Protein AF-A0A067SW85-F1 (afdb_monomer)

Secondary structure (DSSP, 8-state):
-HHHHHHHHHTT--------TTS-THHHHHHHHHHH---EEE--S-HHHHHHHHHHIIIII---EEE-STTS---HHHHHHH--TTS---EEE------

Sequence (99 aa):
MQLRAVLADQHGLDSLISAGTGSGKTLPTALKVLLDLLTTITLSPLKRLQVTQENDFNSRYGIRTVVINEDTSGDDSWWDVSHDPFTLPFLQVALEKRL

Foldseek 3Di:
DLVVLLVCVVVVHDDDDDDDPPPPPVVSVVVVCVPPLEAAEAEDQDPVVLVVVCCCCVPPVVHAEDEDEPPDDPDVVSVVVVCPPPDTDYYYYDDHDDD

Organism: Galerina marginata (strain CBS 339.88) (NCBI:txid685588)

InterPro domains:
  IPR027417 P-loop containing nucleoside triphosphate hydrolase [G3DSA:3.40.50.300] (1-93)
  IPR027417 P-loop containing nucleoside triphosphate hydrolase [SSF52540] (2-77)

Nearest PDB structures (foldseek):
  4q48-assembly1_A  TM=8.123E-01  e=3.260E-01  Deinococcus radiodurans R1 = ATCC 13939 = DSM 20539

Solvent-accessible surface area (backbone atoms only — not comparable to full-atom values): 6170 Å² total; per-residue (Å²): 109,54,69,59,51,43,54,36,47,78,69,75,41,91,79,89,85,90,74,67,86,91,71,53,76,64,52,38,59,53,50,50,38,70,72,69,53,42,70,40,77,44,75,50,79,45,67,71,55,45,56,52,50,33,52,45,28,44,75,74,67,70,40,49,48,47,72,49,58,94,84,50,75,90,52,67,70,63,53,60,76,69,56,70,84,89,64,78,35,51,33,41,37,49,49,70,78,87,126

Radius of gyration: 14.34 Å; Cα contacts (8 Å, |Δi|>4): 105; chains: 1; bounding box: 29×36×37 Å

Mean predicted aligned error: 7.27 Å

Structure (mmCIF, N/CA/C/O backbone):
data_AF-A0A067SW85-F1
#
_entry.id   AF-A0A067SW85-F1
#
loop_
_atom_site.group_PDB
_atom_site.id
_atom_site.type_symbol
_atom_site.label_atom_id
_atom_site.label_alt_id
_atom_site.label_comp_id
_atom_site.label_asym_id
_atom_site.label_entity_id
_atom_site.label_seq_id
_atom_site.pdbx_PDB_ins_code
_atom_site.Cartn_x
_atom_site.Cartn_y
_atom_site.Cartn_z
_atom_site.occupancy
_atom_site.B_iso_or_equiv
_atom_site.auth_seq_id
_atom_site.auth_comp_id
_atom_site.auth_asym_id
_atom_site.auth_atom_id
_atom_site.pdbx_PDB_model_num
ATOM 1 N N . MET A 1 1 ? -6.209 10.020 12.615 1.00 85.31 1 MET A N 1
ATOM 2 C CA . MET A 1 1 ? -6.626 10.033 11.196 1.00 85.31 1 MET A CA 1
ATOM 3 C C . MET A 1 1 ? -6.517 8.639 10.583 1.00 85.31 1 MET A C 1
ATOM 5 O O . MET A 1 1 ? -7.535 8.144 10.132 1.00 85.31 1 MET A O 1
ATOM 9 N N . GLN A 1 2 ? -5.360 7.970 10.666 1.00 93.06 2 GLN A N 1
ATOM 10 C CA . GLN A 1 2 ? -5.131 6.654 10.047 1.00 93.06 2 GLN A CA 1
ATOM 11 C C . GLN A 1 2 ? -6.156 5.579 10.448 1.00 93.06 2 GLN A C 1
ATOM 13 O O . GLN A 1 2 ? -6.804 5.015 9.579 1.00 93.06 2 GLN A O 1
ATOM 18 N N . LEU A 1 3 ? -6.377 5.364 11.754 1.00 92.94 3 LEU A N 1
ATOM 19 C CA . LEU A 1 3 ? -7.368 4.388 12.232 1.00 92.94 3 LEU A CA 1
ATOM 20 C C . LEU A 1 3 ? -8.784 4.688 11.719 1.00 92.94 3 LEU A C 1
ATOM 22 O O . LEU A 1 3 ? -9.503 3.784 11.322 1.00 92.94 3 LEU A O 1
ATOM 26 N N . ARG A 1 4 ? -9.178 5.968 11.688 1.00 93.81 4 ARG A N 1
ATOM 27 C CA . ARG A 1 4 ? -10.501 6.373 11.189 1.00 93.81 4 ARG A CA 1
ATOM 28 C C . ARG A 1 4 ? -10.663 6.080 9.698 1.00 93.81 4 ARG A C 1
ATOM 30 O O . ARG A 1 4 ? -11.749 5.695 9.298 1.00 93.81 4 ARG A O 1
ATOM 37 N N . ALA A 1 5 ? -9.602 6.251 8.909 1.00 93.38 5 ALA A N 1
ATOM 38 C CA . ALA A 1 5 ? -9.614 5.915 7.489 1.00 93.38 5 ALA A CA 1
ATOM 39 C C . ALA A 1 5 ? -9.822 4.412 7.267 1.00 93.38 5 ALA A C 1
ATOM 41 O O . ALA A 1 5 ? -10.685 4.034 6.487 1.00 93.38 5 ALA A O 1
ATOM 42 N N . VAL A 1 6 ? -9.094 3.570 8.008 1.00 93.81 6 VAL A N 1
ATOM 43 C CA . VAL A 1 6 ? -9.234 2.106 7.916 1.00 93.81 6 VAL A CA 1
ATOM 44 C C . VAL A 1 6 ? -10.622 1.653 8.369 1.00 93.81 6 VAL A C 1
ATOM 46 O O . VAL A 1 6 ? -11.242 0.839 7.703 1.00 93.81 6 VAL A O 1
ATOM 49 N N . LEU A 1 7 ? -11.152 2.204 9.466 1.00 95.06 7 LEU A N 1
ATOM 50 C CA . LEU A 1 7 ? -12.502 1.860 9.925 1.00 95.06 7 LEU A CA 1
ATOM 51 C C . LEU A 1 7 ? -13.583 2.283 8.922 1.00 95.06 7 LEU A C 1
ATOM 53 O O . LEU A 1 7 ? -14.512 1.522 8.690 1.00 95.06 7 LEU A O 1
ATOM 57 N N . ALA A 1 8 ? -13.473 3.474 8.325 1.00 94.56 8 ALA A N 1
ATOM 58 C CA . ALA A 1 8 ? -14.408 3.913 7.290 1.00 94.56 8 ALA A CA 1
ATOM 59 C C . ALA A 1 8 ? -14.398 2.952 6.090 1.00 94.56 8 ALA A C 1
ATOM 61 O O . ALA A 1 8 ? -15.458 2.517 5.648 1.00 94.56 8 ALA A O 1
ATOM 62 N N . ASP A 1 9 ? -13.205 2.560 5.642 1.00 92.00 9 ASP A N 1
ATOM 63 C CA . ASP A 1 9 ? -13.011 1.616 4.542 1.00 92.00 9 ASP A CA 1
ATOM 64 C C . ASP A 1 9 ? -13.613 0.229 4.832 1.00 92.00 9 ASP A C 1
ATOM 66 O O . ASP A 1 9 ? -14.377 -0.290 4.024 1.00 92.00 9 ASP A O 1
ATOM 70 N N . GLN A 1 10 ? -13.385 -0.317 6.033 1.00 92.75 10 GLN A N 1
ATOM 71 C CA . GLN A 1 10 ? -13.977 -1.587 6.491 1.00 92.75 10 GLN A CA 1
ATOM 72 C C . GLN A 1 10 ? -15.514 -1.546 6.585 1.00 92.75 10 GLN A C 1
ATOM 74 O O . GLN A 1 10 ? -16.173 -2.583 6.553 1.00 92.75 10 GLN A O 1
ATOM 79 N N . HIS A 1 11 ? -16.101 -0.352 6.690 1.00 94.62 11 HIS A N 1
ATOM 80 C CA . HIS A 1 11 ? -17.548 -0.141 6.630 1.00 94.62 11 HIS A CA 1
ATOM 81 C C . HIS A 1 11 ? -18.062 0.166 5.212 1.00 94.62 11 HIS A C 1
ATOM 83 O O . HIS A 1 11 ? -19.243 0.477 5.056 1.00 94.62 11 HIS A O 1
ATOM 89 N N . GLY A 1 12 ? -17.209 0.085 4.187 1.00 92.75 12 GLY A N 1
ATOM 90 C CA . GLY A 1 12 ? -17.568 0.386 2.801 1.00 92.75 12 GLY A CA 1
ATOM 91 C C . GLY A 1 12 ? -17.847 1.870 2.552 1.00 92.75 12 GLY A C 1
ATOM 92 O O . GLY A 1 12 ? -18.645 2.201 1.677 1.00 92.75 12 GLY A O 1
ATOM 93 N N . LEU A 1 13 ? -17.248 2.762 3.348 1.00 94.88 13 LEU A N 1
ATOM 94 C CA . LEU A 1 13 ? -17.431 4.207 3.236 1.00 94.88 13 LEU A CA 1
ATOM 95 C C . LEU A 1 13 ? -16.257 4.864 2.510 1.00 94.88 13 LEU A C 1
ATOM 97 O O . LEU A 1 13 ? -15.091 4.610 2.818 1.00 94.88 13 LEU A O 1
ATOM 101 N N . ASP A 1 14 ? -16.575 5.815 1.637 1.00 93.19 14 ASP A N 1
ATOM 102 C CA . ASP A 1 14 ? -15.576 6.695 1.038 1.00 93.19 14 ASP A CA 1
ATOM 103 C C . ASP A 1 14 ? -15.004 7.664 2.082 1.00 93.19 14 ASP A C 1
ATOM 105 O O . ASP A 1 14 ? -15.721 8.202 2.933 1.00 93.19 14 ASP A O 1
ATOM 109 N N . SER A 1 15 ? -13.697 7.932 2.009 1.00 90.75 15 SER A N 1
ATOM 110 C CA . SER A 1 15 ? -13.026 8.837 2.944 1.00 90.75 15 SER A CA 1
ATOM 111 C C . SER A 1 15 ? -12.129 9.859 2.245 1.00 90.75 15 SER A C 1
ATOM 113 O O . SER A 1 15 ? -11.328 9.532 1.371 1.00 90.75 15 SER A O 1
ATOM 115 N N . LEU A 1 16 ? -12.238 11.124 2.670 1.00 92.38 16 LEU A N 1
ATOM 116 C CA . LEU A 1 16 ? -11.314 12.192 2.290 1.00 92.38 16 LEU A CA 1
ATOM 117 C C . LEU A 1 16 ? -10.326 12.441 3.426 1.00 92.38 16 LEU A C 1
ATOM 119 O O . LEU A 1 16 ? -10.694 12.844 4.532 1.00 92.38 16 LEU A O 1
ATOM 123 N N . ILE A 1 17 ? -9.048 12.242 3.129 1.00 89.19 17 ILE A N 1
ATOM 124 C CA . ILE A 1 17 ? -7.969 12.374 4.098 1.00 89.19 17 ILE A CA 1
ATOM 125 C C . ILE A 1 17 ? -7.131 13.612 3.776 1.00 89.19 17 ILE A C 1
ATOM 127 O O . ILE A 1 17 ? -6.350 13.616 2.827 1.00 89.19 17 ILE A O 1
ATOM 131 N N . SER A 1 18 ? -7.233 14.644 4.615 1.00 91.00 18 SER A N 1
ATOM 132 C CA . SER A 1 18 ? -6.357 15.818 4.546 1.00 91.00 18 SER A CA 1
ATOM 133 C C . SER A 1 18 ? -5.235 15.707 5.576 1.00 91.00 18 SER A C 1
ATOM 135 O O . SER A 1 18 ? -5.484 15.728 6.783 1.00 91.00 18 SER A O 1
ATOM 137 N N . ALA A 1 19 ? -3.994 15.540 5.110 1.00 89.44 19 ALA A N 1
ATOM 138 C CA . ALA A 1 19 ? -2.817 15.523 5.974 1.00 89.44 19 ALA A CA 1
ATOM 139 C C . ALA A 1 19 ? -1.520 15.858 5.223 1.00 89.44 19 ALA A C 1
ATOM 141 O O . ALA A 1 19 ? -1.328 15.458 4.070 1.00 89.44 19 ALA A O 1
ATOM 142 N N . GLY A 1 20 ? -0.588 16.517 5.920 1.00 88.62 20 GLY A N 1
ATOM 143 C CA . GLY A 1 20 ? 0.733 16.885 5.399 1.00 88.62 20 GLY A CA 1
ATOM 144 C C . GLY A 1 20 ? 1.638 15.690 5.073 1.00 88.62 20 GLY A C 1
ATOM 145 O O . GLY A 1 20 ? 1.294 14.526 5.311 1.00 88.62 20 GLY A O 1
ATOM 146 N N . THR A 1 21 ? 2.805 15.954 4.494 1.00 87.19 21 THR A N 1
ATOM 147 C CA . THR A 1 21 ? 3.862 14.943 4.304 1.00 87.19 21 THR A CA 1
ATOM 148 C C . THR A 1 21 ? 4.323 14.385 5.659 1.00 87.19 21 THR A C 1
ATOM 150 O O . THR A 1 21 ? 4.154 15.025 6.692 1.00 87.19 21 THR A O 1
ATOM 153 N N . GLY A 1 22 ? 4.802 13.138 5.695 1.00 86.56 22 GLY A N 1
ATOM 154 C CA . GLY A 1 22 ? 5.242 12.487 6.942 1.00 86.56 22 GLY A CA 1
ATOM 155 C C . GLY A 1 22 ? 4.129 12.058 7.913 1.00 86.56 22 GLY A C 1
ATOM 156 O O . GLY A 1 22 ? 4.391 11.303 8.837 1.00 86.56 22 GLY A O 1
ATOM 157 N N . SER A 1 23 ? 2.868 12.435 7.675 1.00 89.00 23 SER A N 1
ATOM 158 C CA . SER A 1 23 ? 1.717 12.062 8.525 1.00 89.00 23 SER A CA 1
ATOM 159 C C . SER A 1 23 ? 1.316 10.578 8.484 1.00 89.00 23 SER A C 1
ATOM 161 O O . SER A 1 23 ? 0.358 10.180 9.145 1.00 89.00 23 SER A O 1
ATOM 163 N N . GLY A 1 24 ? 2.007 9.762 7.681 1.00 90.12 24 GLY A N 1
ATOM 164 C CA . GLY A 1 24 ? 1.766 8.323 7.588 1.00 90.12 24 GLY A CA 1
ATOM 165 C C . GLY A 1 24 ? 0.537 7.926 6.763 1.00 90.12 24 GLY A C 1
ATOM 166 O O . GLY A 1 24 ? -0.093 6.917 7.069 1.00 90.12 24 GLY A O 1
ATOM 167 N N . LYS A 1 25 ? 0.193 8.685 5.711 1.00 89.50 25 LYS A N 1
ATOM 168 C CA . LYS A 1 25 ? -0.910 8.353 4.779 1.00 89.50 25 LYS A CA 1
ATOM 169 C C . LYS 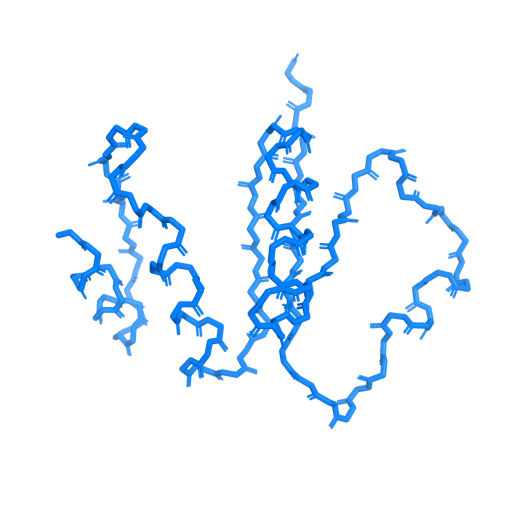A 1 25 ? -0.770 6.983 4.101 1.00 89.50 25 LYS A C 1
ATOM 171 O O . LYS A 1 25 ? -1.777 6.394 3.743 1.00 89.50 25 LYS A O 1
ATOM 176 N N . THR A 1 26 ? 0.452 6.472 3.965 1.00 89.31 26 THR A N 1
ATOM 177 C CA . THR A 1 26 ? 0.727 5.152 3.379 1.00 89.31 26 THR A CA 1
AT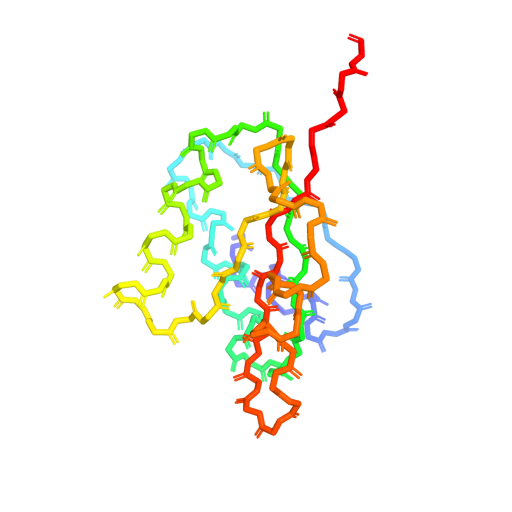OM 178 C C . THR A 1 26 ? 0.212 4.001 4.248 1.00 89.31 26 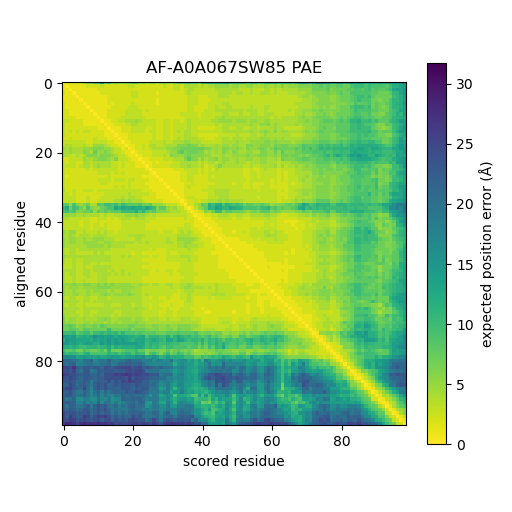THR A C 1
ATOM 180 O O . THR A 1 26 ? -0.174 2.965 3.721 1.00 89.31 26 THR A O 1
ATOM 183 N N . LEU A 1 27 ? 0.182 4.172 5.577 1.00 90.38 27 LEU A N 1
ATOM 184 C CA . LEU A 1 27 ? -0.192 3.098 6.500 1.00 90.38 27 LEU A CA 1
ATOM 185 C C . LEU A 1 27 ? -1.646 2.624 6.293 1.00 90.38 27 LEU A C 1
ATOM 187 O O . LEU A 1 27 ? -1.837 1.421 6.157 1.00 90.38 27 LEU A O 1
ATOM 191 N N . PRO A 1 28 ? -2.661 3.510 6.208 1.00 90.06 28 PRO A N 1
ATOM 192 C CA . PRO A 1 28 ? -4.021 3.105 5.851 1.00 90.06 28 PRO A CA 1
ATOM 193 C C . PRO A 1 28 ? -4.118 2.313 4.542 1.00 90.06 28 PRO A C 1
ATOM 195 O O . PRO A 1 28 ? -4.839 1.324 4.497 1.00 90.06 28 PRO A O 1
ATOM 198 N N . THR A 1 29 ? -3.366 2.697 3.503 1.00 86.69 29 THR A N 1
ATOM 199 C CA . THR A 1 29 ? -3.344 1.979 2.217 1.00 86.69 29 THR A CA 1
ATOM 200 C C . THR A 1 29 ? -2.772 0.570 2.365 1.00 86.69 29 THR A C 1
ATOM 202 O O . THR A 1 29 ? -3.344 -0.380 1.844 1.00 86.69 29 THR A O 1
ATOM 205 N N . ALA A 1 30 ? -1.674 0.419 3.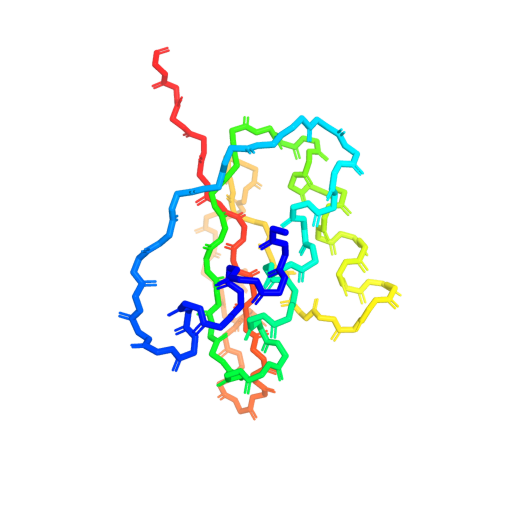108 1.00 87.94 30 ALA A N 1
ATOM 206 C CA . ALA A 1 30 ? -1.073 -0.887 3.364 1.00 87.94 30 ALA A CA 1
ATOM 207 C C . ALA A 1 30 ? -1.997 -1.790 4.197 1.00 87.94 30 ALA A C 1
ATOM 209 O O . ALA A 1 30 ? -2.157 -2.967 3.890 1.00 87.94 30 ALA A O 1
ATOM 210 N N . LEU A 1 31 ? -2.640 -1.232 5.230 1.00 89.75 31 LEU A N 1
ATOM 211 C CA . LEU A 1 31 ? -3.575 -1.974 6.077 1.00 89.75 31 LEU A CA 1
ATOM 212 C C . LEU A 1 31 ? -4.789 -2.474 5.293 1.00 89.75 31 LEU A C 1
ATOM 214 O O . LEU A 1 31 ? -5.198 -3.608 5.510 1.00 89.75 31 LEU A O 1
ATOM 218 N N . LYS A 1 32 ? -5.312 -1.681 4.351 1.00 87.12 32 LYS A N 1
ATOM 219 C CA . LYS A 1 32 ? -6.391 -2.117 3.456 1.00 87.12 32 LYS A CA 1
ATOM 220 C C . LYS A 1 32 ? -6.021 -3.392 2.689 1.00 87.12 32 LYS A C 1
ATOM 222 O O . LYS A 1 32 ? -6.757 -4.372 2.723 1.00 87.12 32 LYS A O 1
ATOM 227 N N . VAL A 1 33 ? -4.842 -3.402 2.063 1.00 85.50 33 VAL A N 1
ATOM 228 C CA . VAL A 1 33 ? -4.339 -4.558 1.296 1.00 85.50 33 VAL A CA 1
ATOM 229 C C . VAL A 1 33 ? -4.219 -5.809 2.174 1.00 85.50 33 VAL A C 1
ATOM 231 O O . VAL A 1 33 ? -4.552 -6.909 1.739 1.00 85.50 33 VAL A O 1
ATOM 234 N N . LEU A 1 34 ? -3.754 -5.640 3.414 1.00 85.56 34 LEU A N 1
ATOM 235 C CA . LEU A 1 34 ? -3.531 -6.746 4.345 1.00 85.56 34 LEU A CA 1
ATOM 236 C C . LEU A 1 34 ? -4.820 -7.293 4.976 1.00 85.56 34 LEU A C 1
ATOM 238 O O . LEU A 1 34 ? -4.858 -8.474 5.311 1.00 85.56 34 LEU A O 1
ATOM 242 N N . LEU A 1 35 ? -5.843 -6.456 5.173 1.00 88.69 35 LEU A N 1
ATOM 243 C CA . LEU A 1 35 ? -7.090 -6.851 5.835 1.00 88.69 35 LEU A CA 1
ATOM 244 C C . LEU A 1 35 ? -8.088 -7.499 4.873 1.00 88.69 35 LEU A C 1
ATOM 246 O O . LEU A 1 35 ? -8.667 -8.527 5.214 1.00 88.69 35 LEU A O 1
ATOM 250 N N . ASP A 1 36 ? -8.262 -6.933 3.679 1.00 80.81 36 ASP A N 1
ATOM 251 C CA . ASP A 1 36 ? -9.313 -7.387 2.760 1.00 80.81 36 ASP A CA 1
ATOM 252 C C . ASP A 1 36 ? -8.829 -8.469 1.787 1.00 80.81 36 ASP A C 1
ATOM 254 O O . ASP A 1 36 ? -9.640 -9.111 1.123 1.00 80.81 36 ASP A O 1
ATOM 258 N N . LEU A 1 37 ? -7.508 -8.667 1.670 1.00 72.50 37 LEU A N 1
ATOM 259 C CA . LEU A 1 37 ? -6.870 -9.511 0.647 1.00 72.50 37 LEU A CA 1
ATOM 260 C C . LEU A 1 37 ? -7.329 -9.185 -0.789 1.00 72.50 37 LEU A C 1
ATOM 262 O O . LEU A 1 37 ? -7.173 -9.993 -1.705 1.00 72.50 37 LEU A O 1
ATOM 266 N N . LEU A 1 38 ? -7.878 -7.985 -0.994 1.00 76.50 38 LEU A N 1
ATOM 267 C CA . LEU A 1 38 ? -8.344 -7.488 -2.279 1.00 76.50 38 LEU A CA 1
ATOM 268 C C . LEU A 1 38 ? -7.240 -6.717 -2.999 1.00 76.50 38 LEU A C 1
ATOM 270 O O . LEU A 1 38 ? -6.386 -6.062 -2.395 1.00 76.50 38 LEU A O 1
ATOM 274 N N . THR A 1 39 ? -7.316 -6.743 -4.326 1.00 81.38 39 THR A N 1
ATOM 275 C CA . THR A 1 39 ? -6.518 -5.876 -5.190 1.00 81.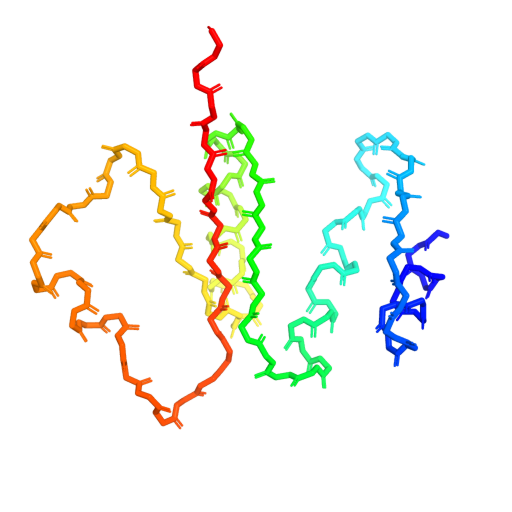38 39 THR A CA 1
ATOM 276 C C . THR A 1 39 ? -6.820 -4.415 -4.871 1.00 81.38 39 THR A C 1
ATOM 278 O O . THR A 1 39 ? -7.967 -3.974 -4.941 1.00 81.38 39 THR A O 1
ATOM 281 N N . THR A 1 40 ? -5.786 -3.651 -4.525 1.00 84.19 40 THR A N 1
ATOM 282 C CA . THR A 1 40 ? -5.901 -2.213 -4.253 1.00 84.19 40 THR A CA 1
ATOM 283 C C . THR A 1 40 ? -5.248 -1.444 -5.389 1.00 84.19 40 THR A C 1
ATOM 285 O O . THR A 1 40 ? -4.175 -1.808 -5.861 1.00 84.19 40 THR A O 1
ATOM 288 N N . ILE A 1 41 ? -5.880 -0.355 -5.822 1.00 87.12 41 ILE A N 1
ATOM 289 C CA . ILE A 1 41 ? -5.324 0.529 -6.847 1.00 87.12 41 ILE A CA 1
ATOM 290 C C . ILE A 1 41 ? -4.975 1.859 -6.192 1.00 87.12 41 ILE A C 1
ATOM 292 O O . ILE A 1 41 ? -5.830 2.507 -5.589 1.00 87.12 41 ILE A O 1
ATOM 296 N N . THR A 1 42 ? -3.712 2.267 -6.295 1.00 86.75 42 THR A N 1
ATOM 297 C CA . THR A 1 42 ? -3.243 3.567 -5.800 1.00 86.75 42 THR A CA 1
ATOM 298 C C . THR A 1 42 ? -2.876 4.462 -6.970 1.00 86.75 42 THR A C 1
ATOM 300 O O . THR A 1 42 ? -2.050 4.114 -7.807 1.00 86.75 42 THR A O 1
ATOM 303 N N . LEU A 1 43 ? -3.456 5.655 -7.011 1.00 87.44 43 LEU A N 1
ATOM 304 C CA . LEU A 1 43 ? -3.154 6.647 -8.036 1.00 87.44 43 LEU A CA 1
ATOM 305 C C . LEU A 1 43 ? -2.178 7.674 -7.461 1.00 87.44 43 LEU A C 1
ATOM 307 O O . LEU A 1 43 ? -2.446 8.283 -6.425 1.00 87.44 43 LEU A O 1
ATOM 311 N N . SER A 1 44 ? -1.041 7.868 -8.126 1.00 85.81 44 SER A N 1
ATOM 312 C CA . SER A 1 44 ? -0.046 8.870 -7.742 1.00 85.81 44 SER A CA 1
ATOM 313 C C . SER A 1 44 ? 0.485 9.586 -8.979 1.00 85.81 44 SER A C 1
ATOM 315 O O . SER A 1 44 ? 0.958 8.908 -9.891 1.00 85.81 44 SER A O 1
ATOM 317 N N . PRO A 1 45 ? 0.508 10.931 -8.990 1.00 84.94 45 PRO A N 1
ATOM 318 C CA . PRO A 1 45 ? 1.110 11.700 -10.076 1.00 84.94 45 PRO A CA 1
ATOM 319 C C . PRO A 1 45 ? 2.646 11.744 -9.993 1.00 84.94 45 PRO A C 1
ATOM 321 O O . PRO A 1 45 ? 3.289 12.338 -10.846 1.00 84.94 45 PRO A O 1
ATOM 324 N N . LEU A 1 46 ? 3.257 11.184 -8.942 1.00 88.94 46 LEU A N 1
ATOM 325 C CA . LEU A 1 46 ? 4.699 11.274 -8.712 1.00 88.94 46 LEU A CA 1
ATOM 326 C C . LEU A 1 46 ? 5.385 9.937 -8.996 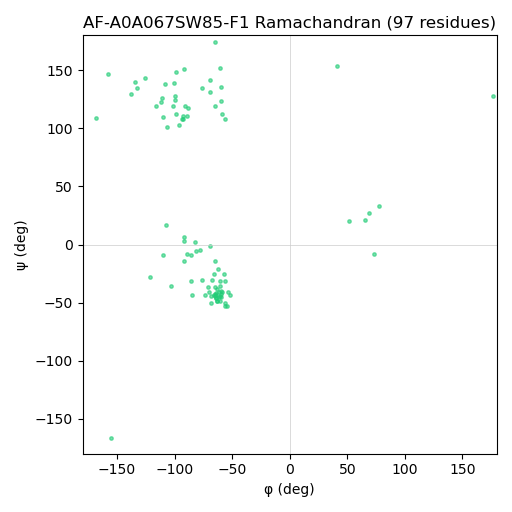1.00 88.94 46 LEU A C 1
ATOM 328 O O . LEU A 1 46 ? 5.420 9.066 -8.126 1.00 88.94 46 LEU A O 1
ATOM 332 N N . LYS A 1 47 ? 6.026 9.809 -10.159 1.00 87.31 47 LYS A N 1
ATOM 333 C CA . LYS A 1 47 ? 6.768 8.605 -10.581 1.00 87.31 47 LYS A CA 1
ATOM 334 C C . LYS A 1 47 ? 7.792 8.107 -9.553 1.00 87.31 47 LYS A C 1
ATOM 336 O O . LYS A 1 47 ? 7.836 6.929 -9.217 1.00 87.31 47 LYS A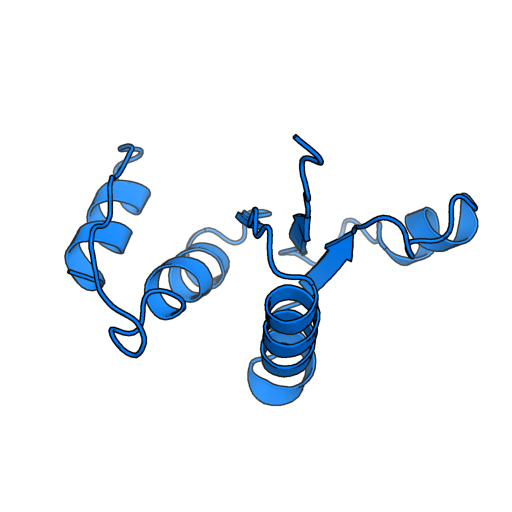 O 1
ATOM 341 N N . ARG A 1 48 ? 8.558 9.020 -8.943 1.00 89.25 48 ARG A N 1
ATOM 342 C CA . ARG A 1 48 ? 9.514 8.676 -7.867 1.00 89.25 48 ARG A CA 1
ATOM 343 C C . ARG A 1 48 ? 8.837 8.058 -6.642 1.00 89.25 48 ARG A C 1
ATOM 345 O O . ARG A 1 48 ? 9.422 7.190 -5.998 1.00 89.25 48 ARG A O 1
ATOM 352 N N . LEU A 1 49 ? 7.632 8.522 -6.305 1.00 88.31 49 LEU A N 1
ATOM 353 C CA . LEU A 1 49 ? 6.860 7.973 -5.195 1.00 88.31 49 LEU A CA 1
ATOM 354 C C . LEU A 1 49 ? 6.364 6.567 -5.534 1.00 88.31 49 LEU A C 1
ATOM 356 O O . LEU A 1 49 ? 6.459 5.699 -4.678 1.00 88.31 49 LEU A O 1
ATOM 360 N N . GLN A 1 50 ? 5.916 6.345 -6.774 1.00 89.00 50 GLN A N 1
ATOM 361 C CA . GLN A 1 50 ? 5.496 5.025 -7.254 1.00 89.00 50 GLN A CA 1
ATOM 362 C C . GLN A 1 50 ? 6.630 3.999 -7.088 1.00 89.00 50 GLN A C 1
ATOM 364 O O . GLN A 1 50 ? 6.444 2.997 -6.408 1.00 89.00 50 GLN A O 1
ATOM 369 N N . VAL A 1 51 ? 7.829 4.305 -7.605 1.00 89.06 51 VAL A N 1
ATOM 370 C CA . VAL A 1 51 ? 9.014 3.426 -7.511 1.00 89.06 51 VAL A CA 1
ATOM 371 C C . VAL A 1 51 ? 9.432 3.178 -6.060 1.00 89.06 51 VAL A C 1
ATOM 373 O O . VAL A 1 51 ? 9.799 2.067 -5.695 1.00 89.06 51 VAL A O 1
ATOM 376 N N . THR A 1 52 ? 9.388 4.205 -5.210 1.00 90.69 52 THR A N 1
ATOM 377 C CA . THR A 1 52 ? 9.781 4.060 -3.799 1.00 90.69 52 THR A CA 1
ATOM 378 C C . THR A 1 52 ? 8.789 3.178 -3.038 1.00 90.69 52 THR A C 1
ATOM 380 O O . THR A 1 52 ? 9.202 2.308 -2.278 1.00 90.69 52 THR A O 1
ATOM 383 N N . GLN A 1 53 ? 7.487 3.390 -3.250 1.00 88.75 53 GLN A N 1
ATOM 384 C CA . GLN A 1 53 ? 6.434 2.599 -2.615 1.00 88.75 53 GLN A CA 1
ATOM 385 C C . GLN A 1 53 ? 6.464 1.147 -3.080 1.00 88.75 53 GLN A C 1
ATOM 387 O O . GLN A 1 53 ? 6.366 0.257 -2.246 1.00 88.75 53 GLN A O 1
ATOM 392 N N . GLU A 1 54 ? 6.635 0.907 -4.378 1.00 89.44 54 GLU A N 1
ATOM 393 C CA . GLU A 1 54 ? 6.741 -0.443 -4.934 1.00 89.44 54 GLU A CA 1
ATOM 394 C C . GLU A 1 54 ? 7.941 -1.201 -4.358 1.00 89.44 54 GLU A C 1
ATOM 396 O O . GLU A 1 54 ? 7.758 -2.294 -3.823 1.00 89.44 54 GLU A O 1
ATOM 401 N N . ASN A 1 55 ? 9.129 -0.588 -4.335 1.00 91.25 55 ASN A N 1
ATOM 402 C CA . ASN A 1 55 ? 10.315 -1.210 -3.747 1.00 91.25 55 ASN A CA 1
ATOM 403 C C . ASN A 1 55 ? 10.137 -1.519 -2.257 1.00 91.25 55 ASN A C 1
ATOM 405 O O . ASN A 1 55 ? 10.500 -2.608 -1.809 1.00 91.25 55 ASN A O 1
ATOM 409 N N . ASP A 1 56 ? 9.586 -0.580 -1.481 1.00 90.62 56 ASP A N 1
ATOM 410 C CA . ASP A 1 56 ? 9.332 -0.787 -0.055 1.00 90.62 56 ASP A CA 1
ATOM 411 C C . ASP A 1 56 ? 8.302 -1.904 0.165 1.00 90.62 56 ASP A C 1
ATOM 413 O O . ASP A 1 56 ? 8.521 -2.797 0.987 1.00 90.62 56 ASP A O 1
ATOM 417 N N . PHE A 1 57 ? 7.198 -1.897 -0.583 1.00 89.44 57 PHE A N 1
ATOM 418 C CA . PHE A 1 57 ? 6.160 -2.912 -0.461 1.00 89.44 57 PHE A CA 1
ATOM 419 C C . PHE A 1 57 ? 6.666 -4.305 -0.823 1.00 89.44 57 PHE A C 1
ATOM 421 O O . PHE A 1 57 ? 6.514 -5.212 -0.003 1.00 89.44 57 PHE A O 1
ATOM 428 N N . ASN A 1 58 ? 7.348 -4.465 -1.957 1.00 88.69 58 ASN A N 1
ATOM 429 C CA . ASN A 1 58 ? 7.887 -5.759 -2.368 1.00 88.69 58 ASN A CA 1
ATOM 430 C C . ASN A 1 58 ? 9.038 -6.219 -1.459 1.00 88.69 58 ASN A C 1
ATOM 432 O O . ASN A 1 58 ? 9.011 -7.337 -0.948 1.00 88.69 58 ASN A O 1
ATOM 436 N N . SER A 1 59 ? 10.036 -5.362 -1.218 1.00 89.38 59 SER A N 1
ATOM 437 C CA . SER A 1 59 ? 11.296 -5.781 -0.582 1.00 89.38 59 SER A CA 1
ATOM 438 C C . SER A 1 59 ? 11.259 -5.772 0.944 1.00 89.38 59 SER A C 1
ATOM 440 O O . SER A 1 59 ? 11.966 -6.557 1.573 1.00 89.38 59 SER A O 1
ATOM 442 N N . ARG A 1 60 ? 10.490 -4.866 1.567 1.00 89.06 60 ARG A N 1
ATOM 443 C CA . ARG A 1 60 ? 10.472 -4.717 3.036 1.00 89.06 60 ARG A CA 1
ATOM 444 C C . ARG A 1 60 ? 9.247 -5.330 3.684 1.00 89.06 60 ARG A C 1
ATOM 446 O O . ARG A 1 60 ? 9.350 -5.832 4.799 1.00 89.06 60 ARG A O 1
ATOM 453 N N . TYR A 1 61 ? 8.099 -5.247 3.018 1.00 85.81 61 TYR A N 1
ATOM 454 C CA . TYR A 1 61 ? 6.819 -5.620 3.617 1.00 85.81 61 TYR A CA 1
ATOM 455 C C . TYR A 1 61 ? 6.216 -6.901 3.035 1.00 85.81 61 TYR A C 1
ATOM 457 O O . TYR A 1 61 ? 5.240 -7.399 3.588 1.00 85.81 61 TYR A O 1
ATOM 465 N N . GLY A 1 62 ? 6.781 -7.446 1.951 1.00 85.62 62 GLY A N 1
ATOM 466 C CA . GLY A 1 62 ? 6.246 -8.635 1.280 1.00 85.62 62 GLY A CA 1
ATOM 467 C C . GLY A 1 62 ? 4.865 -8.410 0.653 1.00 85.62 62 GLY A C 1
ATOM 468 O O . GLY A 1 62 ? 4.127 -9.366 0.424 1.00 85.62 62 GLY A O 1
ATOM 469 N N . ILE A 1 63 ? 4.500 -7.152 0.397 1.00 86.19 63 ILE A N 1
ATOM 470 C CA . ILE A 1 63 ? 3.243 -6.758 -0.237 1.00 86.19 63 ILE A CA 1
ATOM 471 C C . ILE A 1 63 ? 3.498 -6.652 -1.735 1.00 86.19 63 ILE A C 1
ATOM 473 O O . ILE A 1 63 ? 4.185 -5.741 -2.201 1.00 86.19 63 ILE A O 1
ATOM 477 N N . ARG A 1 64 ? 2.918 -7.577 -2.498 1.00 84.81 64 ARG A N 1
ATOM 478 C CA . ARG A 1 64 ? 3.104 -7.599 -3.945 1.00 84.81 64 ARG A CA 1
ATOM 479 C C . ARG A 1 64 ? 2.503 -6.372 -4.598 1.00 84.81 64 ARG A C 1
ATOM 481 O O . ARG A 1 64 ? 1.300 -6.123 -4.527 1.00 84.81 64 ARG A O 1
ATOM 488 N N . THR A 1 65 ? 3.377 -5.619 -5.242 1.00 85.06 65 THR A N 1
ATOM 489 C CA . THR A 1 65 ? 3.044 -4.337 -5.847 1.00 85.06 65 THR A CA 1
ATOM 490 C C . THR A 1 65 ? 3.633 -4.274 -7.240 1.00 85.06 65 THR A C 1
ATOM 492 O O . THR A 1 65 ? 4.770 -4.690 -7.448 1.00 85.06 65 THR A O 1
ATOM 495 N N . VAL A 1 66 ? 2.880 -3.722 -8.183 1.00 85.88 66 VAL A N 1
ATOM 496 C CA . VAL A 1 66 ? 3.394 -3.389 -9.508 1.00 85.88 66 VAL A CA 1
ATOM 497 C C . VAL A 1 66 ? 3.104 -1.922 -9.799 1.00 85.88 66 VAL A C 1
ATOM 499 O O . VAL A 1 66 ? 2.060 -1.382 -9.415 1.00 85.88 66 VAL A O 1
ATOM 502 N N . VAL A 1 67 ? 4.040 -1.270 -10.481 1.00 86.31 67 VAL A N 1
ATOM 503 C CA . VAL A 1 67 ? 3.859 0.092 -10.987 1.00 86.31 67 VAL A CA 1
ATOM 504 C C . VAL A 1 67 ? 3.511 0.007 -12.459 1.00 86.31 67 VAL A C 1
ATOM 506 O O . VAL A 1 67 ? 4.230 -0.631 -13.227 1.00 86.31 67 VAL A O 1
ATOM 509 N N . ILE A 1 68 ? 2.415 0.663 -12.839 1.00 85.69 68 ILE A N 1
ATOM 510 C CA . ILE A 1 68 ? 2.013 0.803 -14.239 1.00 85.69 68 ILE A CA 1
ATOM 511 C C . ILE A 1 68 ? 2.054 2.287 -14.614 1.00 85.69 68 ILE A C 1
ATOM 513 O O . ILE A 1 68 ? 1.384 3.121 -14.007 1.00 85.69 68 ILE A O 1
ATOM 517 N N . ASN A 1 69 ? 2.879 2.644 -15.589 1.00 83.88 69 ASN A N 1
ATOM 518 C CA . ASN A 1 69 ? 3.020 4.012 -16.090 1.00 83.88 69 ASN A CA 1
ATOM 519 C C . ASN A 1 69 ? 3.538 3.996 -17.540 1.00 83.88 69 ASN A C 1
ATOM 521 O O . ASN A 1 69 ? 3.497 2.959 -18.200 1.00 83.88 69 ASN A O 1
ATOM 525 N N . GLU A 1 70 ? 3.993 5.136 -18.062 1.00 84.44 70 GLU A N 1
ATOM 526 C CA . GLU A 1 70 ? 4.480 5.245 -19.442 1.00 84.44 70 GLU A CA 1
ATOM 527 C C . GLU A 1 70 ? 5.755 4.439 -19.745 1.00 84.44 70 GLU A C 1
ATOM 529 O O . GLU A 1 70 ? 6.068 4.245 -20.918 1.00 84.44 70 GLU A O 1
ATOM 534 N N . ASP A 1 71 ? 6.469 3.951 -18.724 1.00 85.56 71 ASP A N 1
ATOM 535 C CA . ASP A 1 71 ? 7.626 3.062 -18.899 1.00 85.56 71 ASP A CA 1
ATOM 536 C C . ASP A 1 71 ? 7.230 1.576 -18.928 1.00 85.56 71 ASP A C 1
ATOM 538 O O . ASP A 1 71 ? 8.079 0.714 -19.169 1.00 85.56 71 ASP A O 1
ATOM 542 N N . THR A 1 72 ? 5.969 1.241 -18.642 1.00 83.62 72 THR A N 1
ATOM 543 C CA . THR A 1 72 ? 5.506 -0.149 -18.641 1.00 83.62 72 THR A CA 1
ATOM 544 C C . THR A 1 72 ? 5.492 -0.701 -20.063 1.00 83.62 72 THR A C 1
ATOM 546 O O . THR A 1 72 ? 4.951 -0.081 -20.978 1.00 83.62 72 THR A O 1
ATOM 549 N N . SER A 1 73 ? 6.078 -1.888 -20.248 1.00 80.94 73 SER A N 1
ATOM 550 C CA . SER A 1 73 ? 6.083 -2.568 -21.544 1.00 80.94 73 SER A CA 1
ATOM 551 C C . SER A 1 73 ? 4.654 -2.836 -22.021 1.00 80.94 73 SER A C 1
ATOM 553 O O . SER A 1 73 ? 3.813 -3.302 -21.256 1.00 80.94 73 SER A O 1
ATOM 555 N N . GLY A 1 74 ? 4.389 -2.572 -23.300 1.00 76.69 74 GLY A N 1
ATOM 556 C CA . GLY A 1 74 ? 3.118 -2.910 -23.947 1.00 76.69 74 GLY A CA 1
ATOM 557 C C . GLY A 1 74 ? 3.021 -4.364 -24.417 1.00 76.69 74 GLY A C 1
ATOM 558 O O . GLY A 1 74 ? 2.032 -4.712 -25.045 1.00 76.69 74 GLY A O 1
ATOM 559 N N . ASP A 1 75 ? 4.048 -5.181 -24.174 1.00 83.31 75 ASP A N 1
ATOM 560 C CA . ASP A 1 75 ? 4.077 -6.592 -24.565 1.00 83.31 75 ASP A CA 1
ATOM 561 C C . ASP A 1 75 ? 3.212 -7.455 -23.631 1.00 83.31 75 ASP A C 1
ATOM 563 O O . ASP A 1 75 ? 3.318 -7.348 -22.406 1.00 83.31 75 ASP A O 1
ATOM 567 N N . ASP A 1 76 ? 2.404 -8.345 -24.213 1.00 77.00 76 ASP A N 1
ATOM 568 C CA . ASP A 1 76 ? 1.506 -9.278 -23.519 1.00 77.00 76 ASP A CA 1
ATOM 569 C C . ASP A 1 76 ? 2.267 -10.158 -22.516 1.00 77.00 76 ASP A C 1
ATOM 571 O O . ASP A 1 76 ? 1.760 -10.462 -21.435 1.00 77.00 76 ASP A O 1
ATOM 575 N N . SER A 1 77 ? 3.535 -10.470 -22.807 1.00 77.38 77 SER A N 1
ATOM 576 C CA . SER A 1 77 ? 4.386 -11.271 -21.920 1.00 77.38 77 SER A CA 1
ATOM 577 C C . SER A 1 77 ? 4.602 -10.639 -20.536 1.00 77.38 77 SER A C 1
ATOM 579 O O . SER A 1 77 ? 4.728 -11.353 -19.538 1.00 77.38 77 SER A O 1
ATOM 581 N N . TRP A 1 78 ? 4.607 -9.304 -20.443 1.00 75.12 78 TRP A N 1
ATOM 582 C CA . TRP A 1 78 ? 4.739 -8.587 -19.171 1.00 75.12 78 TRP A CA 1
ATOM 583 C C . TRP A 1 78 ? 3.476 -8.731 -18.314 1.00 75.12 78 TRP A C 1
ATOM 585 O O . TRP A 1 78 ? 3.548 -8.871 -17.087 1.00 75.12 78 TRP A O 1
ATOM 595 N N . TRP A 1 79 ? 2.315 -8.744 -18.970 1.00 72.88 79 TRP A N 1
ATOM 596 C CA . TRP A 1 79 ? 1.024 -8.920 -18.324 1.00 72.88 79 TRP A CA 1
ATOM 597 C C . TRP A 1 79 ? 0.840 -10.371 -17.880 1.00 72.88 79 TRP A C 1
ATOM 599 O O . TRP A 1 79 ? 0.497 -10.589 -16.723 1.00 72.88 79 TRP A O 1
ATOM 609 N N . ASP A 1 80 ? 1.185 -11.360 -18.700 1.00 68.50 80 ASP A N 1
ATOM 610 C CA . ASP A 1 80 ? 1.015 -12.781 -18.360 1.00 68.50 80 ASP A CA 1
ATOM 611 C C . ASP A 1 80 ? 1.790 -13.206 -17.101 1.00 68.50 80 ASP A C 1
ATOM 613 O O . ASP A 1 80 ? 1.246 -13.884 -16.227 1.00 68.50 80 ASP A O 1
ATOM 617 N N . VAL A 1 81 ? 3.040 -12.751 -16.946 1.00 60.88 81 VAL A N 1
ATOM 618 C CA . VAL A 1 81 ? 3.860 -13.025 -15.745 1.00 60.88 81 VAL A CA 1
ATOM 619 C C . VAL A 1 81 ? 3.269 -12.366 -14.491 1.00 60.88 81 VAL A C 1
ATOM 621 O O . VAL A 1 81 ? 3.467 -12.835 -13.370 1.00 60.88 81 VAL A O 1
ATOM 624 N N . SER A 1 82 ? 2.506 -11.294 -14.684 1.00 58.97 82 SER A N 1
ATOM 625 C CA . SER A 1 82 ? 1.871 -10.522 -13.621 1.00 58.97 82 SER A CA 1
ATOM 626 C C . SER A 1 82 ? 0.513 -11.098 -13.183 1.00 58.97 82 SER A C 1
ATOM 628 O O . SER A 1 82 ? -0.029 -10.641 -12.184 1.00 58.97 82 SER A O 1
ATOM 630 N N . HIS A 1 83 ? -0.052 -12.091 -13.883 1.00 54.25 83 HIS A N 1
ATOM 631 C CA . HIS A 1 83 ? -1.451 -12.518 -13.712 1.00 54.25 83 HIS A CA 1
ATOM 632 C C . HIS A 1 83 ? -1.664 -13.867 -13.007 1.00 54.25 83 HIS A C 1
ATOM 634 O O . HIS A 1 83 ? -2.773 -14.387 -13.088 1.00 54.25 83 HIS A O 1
ATOM 640 N N . ASP A 1 84 ? -0.685 -14.439 -12.291 1.00 52.00 84 ASP A N 1
ATOM 641 C CA . ASP A 1 84 ? -0.914 -15.694 -11.549 1.00 52.00 84 ASP A CA 1
ATOM 642 C C . ASP A 1 84 ? -2.106 -15.559 -10.562 1.00 52.00 84 ASP A C 1
ATOM 644 O O . ASP A 1 84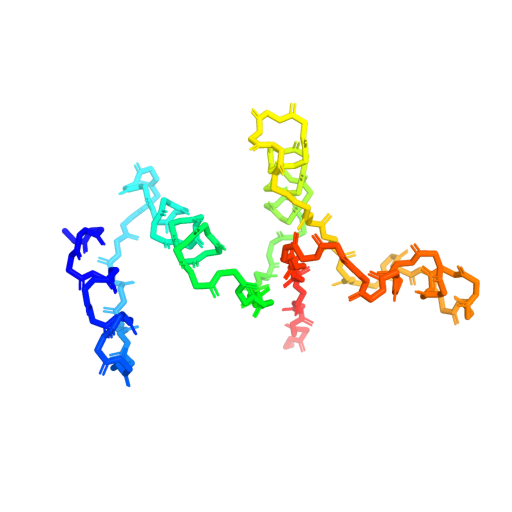 ? -2.000 -14.862 -9.541 1.00 52.00 84 ASP A O 1
ATOM 648 N N . PRO A 1 85 ? -3.259 -16.197 -10.853 1.00 45.41 85 PRO A N 1
ATOM 649 C CA . PRO A 1 85 ? -4.529 -15.889 -10.202 1.00 45.41 85 PRO A CA 1
ATOM 650 C C . PRO A 1 85 ? -4.686 -16.559 -8.832 1.00 45.41 85 PRO A C 1
ATOM 652 O O . PRO A 1 85 ? -5.658 -16.287 -8.126 1.00 45.41 85 PRO A O 1
ATOM 655 N N . PHE A 1 86 ? -3.752 -17.424 -8.425 1.00 44.72 86 PHE A N 1
ATOM 656 C CA . PHE A 1 86 ? -3.891 -18.227 -7.208 1.00 44.72 86 PHE A CA 1
ATOM 657 C C . PHE A 1 86 ? -3.305 -17.593 -5.947 1.00 44.72 86 PHE A C 1
ATOM 659 O O . PHE A 1 86 ? -3.360 -18.215 -4.885 1.00 44.72 86 PHE A O 1
ATOM 666 N N . THR A 1 87 ? -2.776 -16.366 -6.027 1.00 48.47 87 THR A N 1
ATOM 667 C CA . THR A 1 87 ? -1.797 -15.970 -5.013 1.00 48.47 87 THR A CA 1
ATOM 668 C C . THR A 1 87 ? -2.145 -14.723 -4.165 1.00 48.47 87 THR A C 1
ATOM 670 O O . THR A 1 87 ? -1.665 -14.739 -3.048 1.00 48.47 87 THR A O 1
ATOM 673 N N . LEU A 1 88 ? -2.928 -13.700 -4.581 1.00 42.06 88 LEU A N 1
ATOM 674 C CA . LEU A 1 88 ? -3.392 -12.469 -3.830 1.00 42.06 88 LEU A CA 1
ATOM 675 C C . LEU A 1 88 ? -2.402 -11.686 -2.885 1.00 42.06 88 LEU A C 1
ATOM 677 O O . LEU A 1 88 ? -1.494 -12.261 -2.294 1.00 42.06 88 LEU A O 1
ATOM 681 N N . PRO A 1 89 ? -2.546 -10.367 -2.613 1.00 50.28 89 PRO A N 1
ATOM 682 C CA . PRO A 1 89 ? -3.255 -9.299 -3.315 1.00 50.28 89 PRO A CA 1
ATOM 683 C C . PRO A 1 89 ? -2.283 -8.474 -4.180 1.00 50.28 89 PRO A C 1
ATOM 685 O O . PRO A 1 89 ? -1.109 -8.302 -3.850 1.00 50.28 89 PRO A O 1
ATOM 688 N N . PHE A 1 90 ? -2.790 -7.950 -5.292 1.00 53.12 90 PHE A N 1
ATOM 689 C CA . PHE A 1 90 ? -2.060 -7.085 -6.216 1.00 53.12 90 PHE A CA 1
ATOM 690 C C . PHE A 1 90 ? -2.270 -5.619 -5.799 1.00 53.12 90 PHE A C 1
ATOM 692 O O . PHE A 1 90 ? -3.405 -5.142 -5.771 1.00 53.12 90 PHE A O 1
ATOM 699 N N . LEU A 1 91 ? -1.213 -4.881 -5.456 1.00 53.56 91 LEU A N 1
ATOM 700 C CA . LEU A 1 91 ? -1.281 -3.420 -5.369 1.00 53.56 91 LEU A CA 1
ATOM 701 C C . LEU A 1 91 ? -0.841 -2.841 -6.717 1.00 53.56 91 LEU A C 1
ATOM 703 O O . LEU A 1 91 ? 0.337 -2.877 -7.063 1.00 53.56 91 LEU A O 1
ATOM 707 N N . GLN A 1 92 ? -1.787 -2.309 -7.484 1.00 55.16 92 GLN 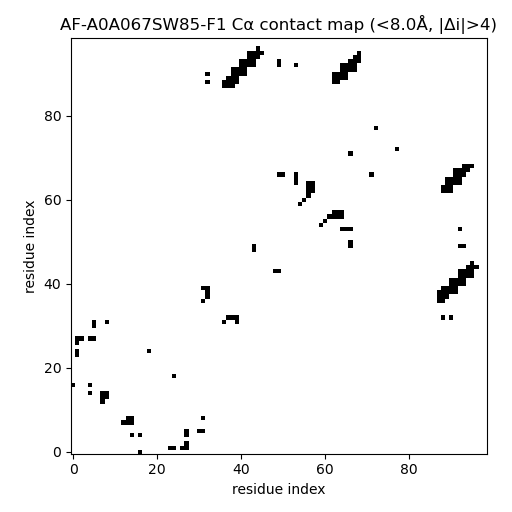A N 1
ATOM 708 C CA . GLN A 1 92 ? -1.493 -1.615 -8.735 1.00 55.16 92 GLN A CA 1
ATOM 709 C C . GLN A 1 92 ? -1.343 -0.121 -8.447 1.00 55.16 92 GLN A C 1
ATOM 711 O O . GLN A 1 92 ? -2.317 0.571 -8.145 1.00 55.16 92 GLN A O 1
ATOM 716 N N . VAL A 1 93 ? -0.118 0.396 -8.513 1.00 55.94 93 VAL A N 1
ATOM 717 C CA . VAL A 1 93 ? 0.149 1.832 -8.363 1.00 55.94 93 VAL A CA 1
ATOM 718 C C . VAL A 1 93 ? 0.239 2.458 -9.757 1.00 55.94 93 VAL A C 1
ATOM 720 O O . VAL A 1 93 ? 1.250 2.272 -10.429 1.00 55.94 93 VAL A O 1
ATOM 723 N N . ALA A 1 94 ? -0.801 3.167 -10.224 1.00 50.97 94 ALA A N 1
ATOM 724 C CA . ALA A 1 94 ? -0.816 3.738 -11.579 1.00 50.97 94 ALA A CA 1
ATOM 725 C C . ALA A 1 94 ? -1.934 4.757 -11.871 1.00 50.97 94 ALA A C 1
ATOM 727 O O . ALA A 1 94 ? -3.076 4.353 -12.058 1.00 50.97 94 ALA A O 1
ATOM 728 N N . LEU A 1 95 ? -1.604 6.054 -12.005 1.00 49.50 95 LEU A N 1
ATOM 729 C CA . LEU A 1 95 ? -1.782 6.807 -13.268 1.00 49.50 95 LEU A CA 1
ATOM 730 C C . LEU A 1 95 ? -1.409 8.294 -13.125 1.00 49.50 95 LEU A C 1
ATOM 732 O O . LEU A 1 95 ? -1.918 9.018 -12.266 1.00 49.50 95 LEU A O 1
ATOM 736 N N . GLU A 1 96 ? -0.551 8.741 -14.040 1.00 40.00 96 GLU A N 1
ATOM 737 C CA . GLU A 1 96 ? -0.209 10.134 -14.314 1.00 40.00 96 GLU A CA 1
ATOM 738 C C . GLU A 1 96 ? -1.202 10.691 -15.349 1.00 40.00 96 GLU A C 1
ATOM 740 O O . GLU A 1 96 ? -1.280 10.203 -16.476 1.00 40.00 96 GLU A O 1
ATOM 745 N N . LYS A 1 97 ? -1.993 11.709 -14.985 1.00 37.78 97 LYS A N 1
ATOM 746 C CA . LYS A 1 97 ? -2.654 12.561 -15.984 1.00 37.78 97 LYS A CA 1
ATOM 747 C C . LYS A 1 97 ? -1.703 13.707 -16.307 1.00 37.78 97 LYS A C 1
ATOM 749 O O . LYS A 1 97 ? -1.531 14.596 -15.476 1.00 37.78 97 LYS A O 1
ATOM 754 N N . ARG A 1 98 ? -1.140 13.716 -17.520 1.00 41.03 98 ARG A N 1
ATOM 755 C CA . ARG A 1 98 ? -0.729 14.976 -18.153 1.00 41.03 98 ARG A CA 1
ATOM 756 C C . ARG A 1 98 ? -1.981 15.851 -18.266 1.00 41.03 98 ARG A C 1
ATOM 758 O O . ARG A 1 98 ? -2.917 15.472 -18.970 1.00 41.03 98 ARG A O 1
ATOM 765 N N . LEU A 1 99 ? -2.017 16.954 -17.521 1.00 37.69 99 LEU A N 1
ATOM 766 C CA . LEU A 1 99 ? -2.828 18.122 -17.867 1.00 37.69 99 LEU A CA 1
ATOM 767 C C . LEU A 1 99 ? -2.020 18.992 -18.829 1.00 37.69 99 LEU A C 1
ATOM 769 O O . LEU A 1 99 ? -0.793 19.103 -18.603 1.00 37.69 99 LEU A O 1
#

pLDDT: mean 79.8, std 16.02, range [37.69, 95.06]